Protein AF-A0A969ASQ4-F1 (afdb_monomer_lite)

pLDDT: mean 87.98, std 12.78, range [46.84, 96.62]

Radius of gyration: 21.81 Å; chains: 1; bounding box: 42×52×67 Å

Foldseek 3Di:
DDDDQLFFFAFALAPTHDPVCHPVDDDDDDDPDRDTDDDDLVVPDPPVVVVVDAPVRSRVSSGVSSRCVSSVHDDDPDDDDDDDCPRVVVVVVVVVVVVVVVVCVVVVVVVVVVPDD

Sequence (117 aa):
MRIFINATSAISPQLSYDSQSYLSELKSYDGLCMNCIEPEYRAVIDPKLLRRMSRIIRMGVATAMKSLDEAGIDKPGALTIGTGLGCLADTENFCRRWSARIRCYPQRHLSNLRTTP

Structure (mmCIF, N/CA/C/O backbone):
data_AF-A0A969ASQ4-F1
#
_entry.id   AF-A0A969ASQ4-F1
#
loop_
_atom_site.group_PDB
_atom_site.id
_atom_site.type_symbol
_atom_site.label_atom_id
_atom_site.label_alt_id
_atom_site.label_comp_id
_atom_site.label_asym_id
_atom_site.label_entity_id
_atom_site.label_seq_id
_atom_site.pdbx_PDB_ins_code
_atom_site.Cartn_x
_atom_site.Cartn_y
_atom_site.Cartn_z
_atom_site.occupancy
_atom_site.B_iso_or_equiv
_atom_site.auth_seq_id
_atom_site.auth_comp_id
_atom_site.auth_asym_id
_atom_site.auth_atom_id
_atom_site.pdbx_PDB_model_num
ATOM 1 N N . MET A 1 1 ? -15.817 23.102 10.752 1.00 82.25 1 MET A N 1
ATOM 2 C CA . MET A 1 1 ? -15.798 21.621 10.798 1.00 82.25 1 MET A CA 1
ATOM 3 C C . MET A 1 1 ? -14.417 21.179 11.264 1.00 82.25 1 MET A C 1
ATOM 5 O O . MET A 1 1 ? -13.453 21.793 10.827 1.00 82.25 1 MET A 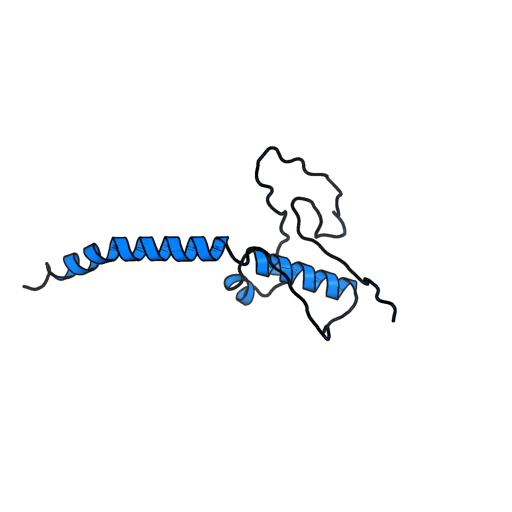O 1
ATOM 9 N N . ARG A 1 2 ? -14.308 20.201 12.174 1.00 94.19 2 ARG A N 1
ATOM 10 C CA . ARG A 1 2 ? -13.015 19.666 12.648 1.00 94.19 2 ARG A CA 1
ATOM 11 C C . ARG A 1 2 ? -12.771 18.301 12.010 1.00 94.19 2 ARG A C 1
ATOM 13 O O . ARG A 1 2 ? -13.721 17.538 11.870 1.00 94.19 2 ARG A O 1
ATOM 20 N N . ILE A 1 3 ? -11.531 18.030 11.621 1.00 94.81 3 ILE A N 1
ATOM 21 C CA . ILE A 1 3 ? -11.105 16.783 10.977 1.00 94.81 3 ILE A CA 1
ATOM 22 C C . ILE A 1 3 ? -10.007 16.178 11.847 1.00 94.81 3 ILE A C 1
ATOM 24 O O . ILE A 1 3 ? -9.134 16.904 12.321 1.00 94.81 3 ILE A O 1
ATOM 28 N N . PHE A 1 4 ? -10.072 14.866 12.062 1.00 96.31 4 PHE A N 1
ATOM 29 C CA . PHE A 1 4 ? -9.144 14.118 12.905 1.00 96.31 4 PHE A CA 1
ATOM 30 C C . PHE A 1 4 ? -8.613 12.899 12.151 1.00 96.31 4 PHE A C 1
ATOM 32 O O . PHE A 1 4 ? -9.254 12.409 11.221 1.00 96.31 4 PHE A O 1
ATOM 39 N N . ILE A 1 5 ? -7.443 12.420 12.568 1.00 96.12 5 ILE A N 1
ATOM 40 C CA . ILE A 1 5 ? -6.850 11.173 12.087 1.00 96.12 5 ILE A CA 1
ATOM 41 C C . ILE A 1 5 ? -7.114 10.115 13.157 1.00 96.12 5 ILE A C 1
ATOM 43 O O . ILE A 1 5 ? -6.637 10.259 14.279 1.00 96.12 5 ILE A O 1
ATOM 47 N N . ASN A 1 6 ? -7.878 9.078 12.813 1.00 95.50 6 ASN A N 1
ATOM 48 C CA . ASN A 1 6 ? -8.246 8.022 13.764 1.00 95.50 6 ASN A CA 1
ATOM 49 C C . ASN A 1 6 ? -7.234 6.870 13.790 1.00 95.50 6 ASN A C 1
ATOM 51 O O . ASN A 1 6 ? -7.065 6.240 14.825 1.00 95.50 6 ASN A O 1
ATOM 55 N N . ALA A 1 7 ? -6.567 6.604 12.665 1.00 96.25 7 ALA A N 1
ATOM 56 C CA . ALA A 1 7 ? -5.544 5.573 12.541 1.00 96.25 7 ALA A CA 1
ATOM 57 C C . ALA A 1 7 ? -4.598 5.890 11.378 1.00 96.25 7 ALA A C 1
ATOM 59 O O . ALA A 1 7 ? -4.972 6.595 10.433 1.00 96.25 7 ALA A O 1
ATOM 60 N N . THR A 1 8 ? -3.382 5.353 11.438 1.00 95.25 8 THR A N 1
ATOM 61 C CA . THR A 1 8 ? -2.360 5.489 10.397 1.00 95.25 8 THR A CA 1
ATOM 62 C C . THR A 1 8 ? -1.543 4.213 10.304 1.00 95.25 8 THR A C 1
ATOM 64 O O . THR A 1 8 ? -1.283 3.541 11.291 1.00 95.25 8 THR A O 1
ATOM 67 N N . SER A 1 9 ? -1.101 3.873 9.100 1.00 95.88 9 SER A N 1
ATOM 68 C CA . SER A 1 9 ? -0.166 2.774 8.895 1.00 95.88 9 SER A CA 1
ATOM 69 C C . SER A 1 9 ? 0.748 3.092 7.723 1.00 95.88 9 SER A C 1
ATOM 71 O O . SER A 1 9 ? 0.413 3.900 6.850 1.00 95.88 9 SER A O 1
ATOM 73 N N . ALA A 1 10 ? 1.926 2.477 7.713 1.00 96.12 10 ALA A N 1
ATOM 74 C CA . ALA A 1 10 ? 2.921 2.719 6.685 1.00 96.12 10 ALA A CA 1
ATOM 75 C C . ALA A 1 10 ? 3.704 1.447 6.368 1.00 96.12 10 ALA A C 1
ATOM 77 O O . ALA A 1 10 ? 4.012 0.645 7.244 1.00 96.12 10 ALA A O 1
ATOM 78 N N . ILE A 1 11 ? 4.085 1.305 5.102 1.00 96.62 11 ILE A N 1
ATOM 79 C CA . ILE A 1 11 ? 5.135 0.385 4.671 1.00 96.62 11 ILE A CA 1
ATOM 80 C C . ILE A 1 11 ? 6.270 1.265 4.164 1.00 96.62 11 ILE A C 1
ATOM 82 O O . ILE A 1 11 ? 6.076 2.067 3.251 1.00 96.62 11 ILE A O 1
ATOM 86 N N . SER A 1 12 ? 7.440 1.141 4.779 1.00 95.50 12 SER A N 1
ATOM 87 C CA . SER A 1 12 ? 8.597 1.986 4.498 1.00 95.50 12 SER A CA 1
ATOM 88 C C . SER A 1 12 ? 9.883 1.150 4.536 1.00 95.50 12 SER A C 1
ATOM 90 O O . SER A 1 12 ? 9.824 -0.045 4.827 1.00 95.50 12 SER A O 1
ATOM 92 N N . PRO A 1 13 ? 11.062 1.727 4.246 1.00 95.38 13 PRO A N 1
ATOM 93 C CA . PRO A 1 13 ? 12.353 1.084 4.511 1.00 95.38 13 PRO A CA 1
ATOM 94 C C . PRO A 1 13 ? 12.668 0.862 5.999 1.00 95.38 13 PRO A C 1
ATOM 96 O O . PRO A 1 13 ? 13.762 0.451 6.340 1.00 95.38 13 PRO A O 1
ATOM 99 N N . GLN A 1 14 ? 11.746 1.159 6.906 1.00 95.25 14 GLN A N 1
ATOM 100 C CA . GLN A 1 14 ? 11.862 0.859 8.327 1.00 95.25 14 GLN A CA 1
ATOM 101 C C . GLN A 1 14 ? 10.760 -0.119 8.737 1.00 95.25 14 GLN A C 1
ATOM 103 O O . GLN A 1 14 ? 9.781 -0.320 8.012 1.00 95.25 14 GLN A O 1
ATOM 108 N N . LEU A 1 15 ? 10.899 -0.719 9.920 1.00 93.69 15 LEU A N 1
ATOM 109 C CA . LEU A 1 15 ? 9.850 -1.542 10.523 1.00 93.69 15 LEU A CA 1
ATOM 110 C C . LEU A 1 15 ? 8.673 -0.643 10.929 1.00 93.69 15 LEU A C 1
ATOM 112 O O . LEU A 1 15 ? 8.603 -0.162 12.050 1.00 93.69 15 LEU A O 1
ATOM 116 N N . SER A 1 16 ? 7.789 -0.330 9.982 1.00 95.06 16 SER A N 1
ATOM 117 C CA . SER A 1 16 ? 6.688 0.632 10.178 1.00 95.06 16 SER A CA 1
ATOM 118 C C . SER A 1 16 ? 5.300 0.004 10.101 1.00 95.06 16 SER A C 1
ATOM 120 O O . SER A 1 16 ? 4.319 0.652 10.458 1.00 95.06 16 SER A O 1
ATOM 122 N N . TYR A 1 17 ? 5.205 -1.224 9.588 1.00 94.06 17 TYR A N 1
ATOM 123 C CA . TYR A 1 17 ? 3.916 -1.843 9.307 1.00 94.06 17 TYR A CA 1
ATOM 124 C C . TYR A 1 17 ? 3.335 -2.538 10.525 1.00 94.06 17 TYR A C 1
ATOM 126 O O . TYR A 1 17 ? 2.176 -2.312 10.835 1.00 94.06 17 TYR A O 1
ATOM 134 N N . ASP A 1 18 ? 4.103 -3.384 11.204 1.00 90.00 18 ASP A N 1
ATOM 135 C CA . ASP A 1 18 ? 3.630 -4.101 12.383 1.00 90.00 18 ASP A CA 1
ATOM 136 C C . ASP A 1 18 ? 3.739 -3.217 13.632 1.00 90.00 18 ASP A C 1
ATOM 138 O O . ASP A 1 18 ? 4.766 -2.587 13.879 1.00 90.00 18 ASP A O 1
ATOM 142 N N . SER A 1 19 ? 2.658 -3.162 14.408 1.00 86.38 19 SER A N 1
ATOM 143 C CA . SER A 1 19 ? 2.559 -2.310 15.593 1.00 86.38 19 SER A CA 1
ATOM 144 C C . SER A 1 19 ? 3.448 -2.811 16.734 1.00 86.38 19 SER A C 1
ATOM 146 O O . SER A 1 19 ? 3.915 -2.001 17.528 1.00 86.38 19 SER A O 1
ATOM 148 N N . GLN A 1 20 ? 3.714 -4.122 16.820 1.00 87.38 20 GLN A N 1
ATOM 149 C CA . GLN A 1 20 ? 4.555 -4.687 17.887 1.00 87.38 20 GLN A CA 1
ATOM 150 C C . GLN A 1 20 ? 6.045 -4.416 17.671 1.00 87.38 20 GLN A C 1
ATOM 152 O O . GLN A 1 20 ? 6.795 -4.246 18.629 1.00 87.38 20 GLN A O 1
ATOM 157 N N . SER A 1 21 ? 6.468 -4.362 16.410 1.00 87.19 21 SER A N 1
ATOM 158 C CA . SER A 1 21 ? 7.854 -4.119 16.000 1.00 87.19 21 SER A CA 1
ATOM 159 C C . SER A 1 21 ? 8.076 -2.703 15.451 1.00 87.19 21 SER A C 1
ATOM 161 O O . SER A 1 21 ? 9.090 -2.430 14.807 1.00 87.19 21 SER A O 1
ATOM 163 N N . TYR A 1 22 ? 7.143 -1.780 15.711 1.00 91.69 22 TYR A N 1
ATOM 164 C CA . TYR A 1 22 ? 7.179 -0.433 15.150 1.00 91.69 22 TYR A CA 1
ATOM 165 C C . TYR A 1 22 ? 8.435 0.330 15.586 1.00 91.69 22 TYR A C 1
ATOM 167 O O . TYR A 1 22 ? 8.595 0.683 16.753 1.00 91.69 22 TYR A O 1
ATOM 175 N N . LEU A 1 23 ? 9.322 0.589 14.623 1.00 90.94 23 LEU A N 1
ATOM 176 C CA . LEU A 1 23 ? 10.620 1.244 14.795 1.00 90.94 23 LEU A CA 1
ATOM 177 C C . LEU A 1 23 ? 11.459 0.646 15.935 1.00 90.94 23 LEU A C 1
ATOM 179 O O . LEU A 1 23 ? 12.277 1.343 16.533 1.00 90.94 23 LEU A O 1
ATOM 183 N N . SER A 1 24 ? 11.283 -0.649 16.219 1.00 90.81 24 SER A N 1
ATOM 184 C CA . SER A 1 24 ? 12.024 -1.338 17.279 1.00 90.81 24 SER A CA 1
ATOM 185 C C . SER A 1 24 ? 13.524 -1.406 16.985 1.00 90.81 24 SER A C 1
ATOM 187 O O . SER A 1 24 ? 14.343 -1.401 17.898 1.00 90.81 24 SER A O 1
ATOM 189 N N . GLU A 1 25 ? 13.883 -1.460 15.701 1.00 90.00 25 GLU A N 1
ATOM 190 C CA . GLU A 1 25 ? 15.256 -1.411 15.210 1.00 90.00 25 GLU A CA 1
ATOM 191 C C . GLU A 1 25 ? 15.327 -0.445 14.023 1.00 90.00 25 GLU A C 1
ATOM 193 O O . GLU A 1 25 ? 14.624 -0.621 13.024 1.00 90.00 25 GLU A O 1
ATOM 198 N N . LEU A 1 26 ? 16.185 0.571 14.123 1.00 91.31 26 LEU A N 1
ATOM 199 C CA . LEU A 1 26 ? 16.446 1.492 13.021 1.00 91.31 26 LEU A 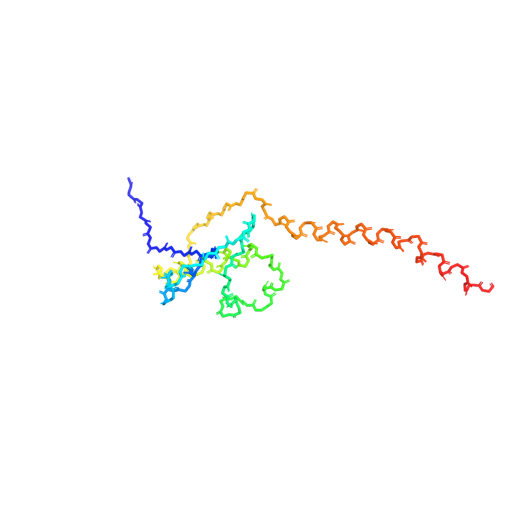CA 1
ATOM 200 C C . LEU A 1 26 ? 17.419 0.849 12.032 1.00 91.31 26 LEU A C 1
ATOM 202 O O . LEU A 1 26 ? 18.548 0.512 12.382 1.00 91.31 26 LEU A O 1
ATOM 206 N N . LYS A 1 27 ? 16.988 0.706 10.779 1.0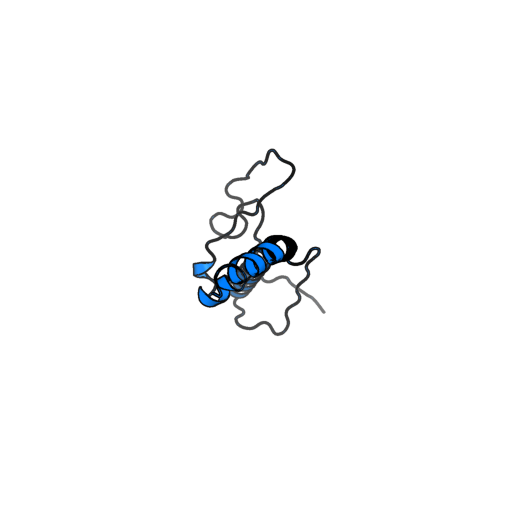0 90.81 27 LYS A N 1
ATOM 207 C CA . LYS A 1 27 ? 17.810 0.169 9.693 1.00 90.81 27 LYS A CA 1
ATOM 208 C C . LYS A 1 27 ? 18.605 1.286 9.023 1.00 90.81 27 LYS A C 1
ATOM 210 O O . LYS A 1 27 ? 18.028 2.257 8.531 1.00 90.81 27 LYS A O 1
ATOM 215 N N . SER A 1 28 ? 19.925 1.133 8.980 1.00 90.94 28 SER A N 1
ATOM 216 C CA . SER A 1 28 ? 20.823 1.962 8.173 1.00 90.94 28 SER A CA 1
ATOM 217 C C . SER A 1 28 ? 20.992 1.359 6.778 1.00 90.94 28 SER A C 1
ATOM 219 O O . SER A 1 28 ? 21.057 0.139 6.627 1.00 90.94 28 SER A O 1
ATOM 221 N N . TYR A 1 29 ? 21.079 2.213 5.760 1.00 90.69 29 TYR A N 1
ATOM 222 C CA . TYR A 1 29 ? 21.236 1.801 4.368 1.00 90.69 29 TYR A CA 1
ATOM 223 C C . TYR A 1 29 ? 22.410 2.540 3.734 1.00 90.69 29 TYR A C 1
ATOM 225 O O . TYR A 1 29 ? 22.403 3.767 3.676 1.00 90.69 29 TYR A O 1
ATOM 233 N N . ASP A 1 30 ? 23.361 1.785 3.191 1.00 87.31 30 ASP A N 1
ATOM 234 C CA . ASP A 1 30 ? 24.479 2.320 2.419 1.00 87.31 30 ASP A CA 1
ATOM 235 C C . ASP A 1 30 ? 24.160 2.153 0.925 1.00 87.31 30 ASP A C 1
ATOM 237 O O . ASP A 1 30 ? 24.386 1.100 0.328 1.00 87.31 30 ASP A O 1
ATOM 241 N N . GLY A 1 31 ? 23.535 3.162 0.310 1.00 89.50 31 GLY A N 1
ATOM 242 C CA . GLY A 1 31 ? 23.186 3.112 -1.112 1.00 89.50 31 GLY A CA 1
ATOM 243 C C . GLY A 1 31 ? 22.265 4.233 -1.590 1.00 89.50 31 GLY A C 1
ATOM 244 O O . GLY A 1 31 ? 21.716 4.997 -0.805 1.00 89.50 31 GLY A O 1
ATOM 245 N N . LEU A 1 32 ? 22.078 4.310 -2.913 1.00 91.81 32 LEU A N 1
ATOM 246 C CA . LEU A 1 32 ? 21.212 5.309 -3.562 1.00 91.81 32 LEU A CA 1
ATOM 247 C C . LEU A 1 32 ? 19.719 4.949 -3.516 1.00 91.81 32 LEU A C 1
ATOM 249 O O . LEU A 1 32 ? 18.871 5.797 -3.788 1.00 91.81 32 LEU A O 1
ATOM 253 N N . CYS A 1 33 ? 19.394 3.695 -3.198 1.00 88.81 33 CYS A N 1
ATOM 254 C CA . CYS A 1 33 ? 18.031 3.179 -3.193 1.00 88.81 33 CYS A CA 1
ATOM 255 C C . CYS A 1 33 ? 17.736 2.473 -1.872 1.00 88.81 33 CYS A C 1
ATOM 257 O O . CYS A 1 33 ? 18.510 1.627 -1.427 1.00 88.81 33 CYS A O 1
ATOM 259 N N . MET A 1 34 ? 16.570 2.764 -1.298 1.00 92.69 34 MET A N 1
ATOM 260 C CA . MET A 1 34 ? 16.059 2.089 -0.110 1.00 92.69 34 MET A CA 1
ATOM 261 C C . MET A 1 34 ? 14.867 1.213 -0.485 1.00 92.69 34 MET A C 1
ATOM 263 O O . MET A 1 34 ? 13.894 1.683 -1.080 1.00 92.69 34 MET A O 1
ATOM 267 N N . ASN A 1 35 ? 14.929 -0.065 -0.120 1.00 91.12 35 ASN A N 1
ATOM 268 C CA . ASN A 1 35 ? 13.819 -0.987 -0.319 1.00 91.12 35 ASN A CA 1
ATOM 269 C C . ASN A 1 35 ? 12.917 -0.993 0.910 1.00 91.12 35 ASN A C 1
ATOM 271 O O . ASN A 1 35 ? 13.395 -1.056 2.038 1.00 91.12 35 ASN A O 1
ATOM 275 N N . CYS A 1 36 ? 11.608 -0.949 0.677 1.00 94.12 36 CYS A N 1
ATOM 276 C CA . CYS A 1 36 ? 10.629 -1.101 1.741 1.00 94.12 36 CYS A CA 1
ATOM 277 C C . CYS A 1 36 ? 10.696 -2.497 2.373 1.00 94.12 36 CYS A C 1
ATOM 279 O O . CYS A 1 36 ? 10.879 -3.489 1.665 1.00 94.12 36 CYS A O 1
ATOM 281 N N . ILE A 1 37 ? 10.497 -2.553 3.687 1.00 94.00 37 ILE A N 1
ATOM 282 C CA . ILE A 1 37 ? 10.321 -3.786 4.447 1.00 94.00 37 ILE A CA 1
ATOM 283 C C . ILE A 1 37 ? 8.836 -4.144 4.378 1.00 94.00 37 ILE A C 1
ATOM 285 O O . ILE A 1 37 ? 7.992 -3.491 4.990 1.00 94.00 37 ILE A O 1
ATOM 289 N N . GLU A 1 38 ? 8.510 -5.136 3.554 1.00 93.56 38 GLU A N 1
ATOM 290 C CA . GLU A 1 38 ? 7.129 -5.510 3.244 1.00 93.56 38 GLU A CA 1
ATOM 291 C C . GLU A 1 38 ? 6.619 -6.620 4.179 1.00 93.56 38 GLU A C 1
ATOM 293 O O . GLU A 1 38 ? 7.368 -7.550 4.485 1.00 93.56 38 GLU A O 1
ATOM 298 N N . PRO A 1 39 ? 5.350 -6.558 4.619 1.00 92.44 39 PRO A N 1
ATOM 299 C CA . PRO A 1 39 ? 4.736 -7.622 5.404 1.00 92.44 39 PRO A CA 1
ATOM 300 C C . PRO A 1 39 ? 4.334 -8.825 4.540 1.00 92.44 39 PRO A C 1
ATOM 302 O O . PRO A 1 39 ? 4.226 -8.743 3.313 1.00 92.44 39 PRO A O 1
ATOM 305 N N . GLU A 1 40 ? 4.008 -9.944 5.190 1.00 92.19 40 GLU A N 1
ATOM 306 C CA . GLU A 1 40 ? 3.394 -11.095 4.523 1.00 92.19 40 GLU A CA 1
ATOM 307 C C . GLU A 1 40 ? 1.956 -10.779 4.085 1.00 92.19 40 GLU A C 1
ATOM 309 O O . GLU A 1 40 ? 0.986 -10.935 4.827 1.00 92.19 40 GLU A O 1
ATOM 314 N N . TYR A 1 41 ? 1.800 -10.367 2.826 1.00 94.25 41 TYR A N 1
ATOM 315 C CA . TYR A 1 41 ? 0.507 -9.950 2.277 1.00 94.25 41 TYR A CA 1
ATOM 316 C C . TYR A 1 41 ? -0.580 -11.030 2.282 1.00 94.25 41 TYR A C 1
ATOM 318 O O . TYR A 1 41 ? -1.761 -10.697 2.231 1.00 94.25 41 TYR A O 1
ATOM 326 N N . ARG A 1 42 ? -0.212 -12.316 2.325 1.00 90.94 42 ARG A N 1
ATOM 327 C CA . ARG A 1 42 ? -1.176 -13.432 2.307 1.00 90.94 42 ARG A CA 1
ATOM 328 C C . ARG A 1 42 ? -2.076 -13.464 3.540 1.00 90.94 42 ARG A C 1
ATOM 330 O O . ARG A 1 42 ? -3.154 -14.038 3.466 1.00 90.94 42 ARG A O 1
ATOM 337 N N . ALA A 1 43 ? -1.632 -12.864 4.646 1.00 87.38 43 ALA A N 1
ATOM 338 C CA . ALA A 1 43 ? -2.428 -12.752 5.863 1.00 87.38 43 ALA A CA 1
ATOM 339 C C . ALA A 1 43 ? -3.574 -11.733 5.728 1.00 87.38 43 ALA A C 1
ATOM 341 O O . ALA A 1 43 ? -4.523 -11.783 6.500 1.00 87.38 43 ALA A O 1
ATOM 342 N N . VAL A 1 44 ? -3.484 -10.817 4.756 1.00 86.81 44 VAL A N 1
ATOM 343 C CA . VAL A 1 44 ? -4.379 -9.654 4.643 1.00 86.81 44 VAL A CA 1
ATOM 344 C C . VAL A 1 44 ? -5.160 -9.661 3.326 1.00 86.81 44 VAL A C 1
ATOM 346 O O . VAL A 1 44 ? -6.298 -9.209 3.272 1.00 86.81 44 VAL A O 1
ATOM 349 N N . ILE A 1 45 ? -4.570 -10.181 2.247 1.00 92.62 45 ILE A N 1
ATOM 350 C CA . ILE A 1 45 ? -5.124 -10.121 0.891 1.00 92.62 45 ILE A CA 1
ATOM 351 C C . ILE A 1 45 ? -5.266 -11.537 0.327 1.00 92.62 45 ILE A C 1
ATOM 353 O O . ILE A 1 45 ? -4.327 -12.335 0.372 1.00 92.62 45 ILE A O 1
ATOM 357 N N . ASP A 1 46 ? -6.419 -11.818 -0.288 1.00 93.56 46 ASP A N 1
ATOM 358 C CA . ASP A 1 46 ? -6.687 -13.087 -0.970 1.00 93.56 46 ASP A CA 1
ATOM 359 C C . ASP A 1 46 ? -5.570 -13.422 -1.995 1.00 93.56 46 ASP A C 1
ATOM 361 O O . ASP A 1 46 ? -5.255 -12.599 -2.872 1.00 93.56 46 ASP A O 1
ATOM 365 N N . PRO A 1 47 ? -4.989 -14.640 -1.957 1.00 91.75 47 PRO A N 1
ATOM 366 C CA . PRO A 1 47 ? -3.957 -15.083 -2.898 1.00 91.75 47 PRO A CA 1
ATOM 367 C C . PRO A 1 47 ? -4.307 -14.910 -4.384 1.00 91.75 47 PRO A C 1
ATOM 369 O O . PRO A 1 47 ? -3.420 -14.689 -5.214 1.00 91.75 47 PRO A O 1
ATOM 372 N N . LYS A 1 48 ? -5.587 -15.004 -4.753 1.00 93.56 48 LYS A N 1
ATOM 373 C CA . LYS A 1 48 ? -6.088 -14.794 -6.117 1.00 93.56 48 LYS A CA 1
ATOM 374 C C . LYS A 1 48 ? -5.958 -13.334 -6.546 1.00 93.56 48 LYS A C 1
ATOM 376 O O . LYS A 1 48 ? -5.600 -13.078 -7.697 1.00 93.56 48 LYS A O 1
ATOM 381 N N . LEU A 1 49 ? -6.219 -12.392 -5.638 1.00 93.31 49 LEU A N 1
ATOM 382 C CA . LEU A 1 49 ? -6.058 -10.958 -5.889 1.00 93.31 49 LEU A CA 1
ATOM 383 C C . LEU A 1 49 ? -4.578 -10.577 -5.955 1.00 93.31 49 LEU A C 1
ATOM 385 O O . LEU A 1 49 ? -4.178 -9.860 -6.873 1.00 93.31 49 LEU A O 1
ATOM 389 N N . LEU A 1 50 ? -3.751 -11.143 -5.069 1.00 92.88 50 LEU A N 1
ATOM 390 C CA . LEU A 1 50 ? -2.311 -10.872 -5.025 1.00 92.88 50 LEU A CA 1
ATOM 391 C C . LEU A 1 50 ? -1.604 -11.106 -6.364 1.00 92.88 50 LEU A C 1
ATOM 393 O O . LEU A 1 50 ? -0.737 -10.323 -6.743 1.00 92.88 50 LEU A O 1
ATOM 397 N N . ARG A 1 51 ? -2.006 -12.132 -7.124 1.00 91.06 51 ARG A N 1
ATOM 398 C CA . ARG A 1 51 ? -1.428 -12.448 -8.447 1.00 91.06 51 ARG A CA 1
ATOM 399 C C . ARG A 1 51 ? -1.656 -11.364 -9.504 1.00 91.06 51 ARG A C 1
ATOM 401 O O . ARG A 1 51 ? -0.967 -11.363 -10.520 1.00 91.06 51 ARG A O 1
ATOM 408 N N . ARG A 1 52 ? -2.641 -10.486 -9.304 1.00 89.94 52 ARG A N 1
ATOM 409 C CA . ARG A 1 52 ? -3.021 -9.425 -10.252 1.00 89.94 52 ARG A CA 1
ATOM 410 C C . ARG A 1 52 ? -2.567 -8.038 -9.797 1.00 89.94 52 ARG A C 1
ATOM 412 O O . ARG A 1 52 ? -2.715 -7.088 -10.558 1.00 89.94 52 ARG A O 1
ATOM 419 N N . MET A 1 53 ? -2.045 -7.914 -8.578 1.00 92.38 53 MET A N 1
ATOM 420 C CA . MET A 1 53 ? -1.660 -6.637 -7.988 1.00 92.38 53 MET A CA 1
ATOM 421 C C . MET A 1 53 ? -0.167 -6.365 -8.170 1.00 92.38 53 MET A C 1
ATOM 423 O O . MET A 1 53 ? 0.694 -7.164 -7.786 1.00 92.38 53 MET A O 1
ATOM 427 N N . SER A 1 54 ? 0.135 -5.176 -8.689 1.00 92.88 54 SER A N 1
ATOM 428 C CA . SER A 1 54 ? 1.487 -4.627 -8.670 1.00 92.88 54 SER A CA 1
ATOM 429 C C . SER A 1 54 ? 1.996 -4.486 -7.237 1.00 92.88 54 SER A C 1
ATOM 431 O O . SER A 1 54 ? 1.222 -4.460 -6.276 1.00 92.88 54 SER A O 1
ATOM 433 N N . ARG A 1 55 ? 3.316 -4.379 -7.074 1.00 92.44 55 ARG A N 1
ATOM 434 C CA . ARG A 1 55 ? 3.942 -4.184 -5.757 1.00 92.44 55 ARG A CA 1
ATOM 435 C C . ARG A 1 55 ? 3.342 -2.987 -5.002 1.00 92.44 55 ARG A C 1
ATOM 437 O O . ARG A 1 55 ? 2.941 -3.133 -3.854 1.00 92.44 55 ARG A O 1
ATOM 444 N N . ILE A 1 56 ? 3.200 -1.838 -5.668 1.00 93.25 56 ILE A N 1
ATOM 445 C CA . ILE A 1 56 ? 2.674 -0.614 -5.042 1.00 93.25 56 ILE A CA 1
ATOM 446 C C . ILE A 1 56 ? 1.205 -0.753 -4.620 1.00 93.25 56 ILE A C 1
ATOM 448 O O . ILE A 1 56 ? 0.812 -0.242 -3.575 1.00 93.25 56 ILE A O 1
ATOM 452 N N . ILE A 1 57 ? 0.401 -1.496 -5.388 1.00 94.12 57 ILE A N 1
ATOM 453 C CA . ILE A 1 57 ? -1.002 -1.747 -5.043 1.00 94.12 57 ILE A CA 1
ATOM 454 C C . ILE A 1 57 ? -1.100 -2.688 -3.841 1.00 94.12 57 ILE A C 1
ATOM 456 O O . ILE A 1 57 ? -1.901 -2.433 -2.948 1.00 94.12 57 ILE A O 1
ATOM 460 N N . ARG A 1 58 ? -0.251 -3.722 -3.766 1.00 95.06 58 ARG A N 1
ATOM 461 C CA . ARG A 1 58 ? -0.181 -4.601 -2.585 1.00 95.06 58 ARG A CA 1
ATOM 462 C C . ARG A 1 58 ? 0.151 -3.813 -1.323 1.00 95.06 58 ARG A C 1
ATOM 464 O O . ARG A 1 58 ? -0.524 -3.983 -0.313 1.00 95.06 58 ARG A O 1
ATOM 471 N N . MET A 1 59 ? 1.132 -2.915 -1.407 1.00 95.31 59 MET A N 1
ATOM 472 C CA . MET A 1 59 ? 1.496 -2.037 -0.297 1.00 95.31 59 MET A CA 1
ATOM 473 C C . MET A 1 59 ? 0.325 -1.143 0.128 1.00 95.31 59 MET A C 1
ATOM 475 O O . MET A 1 59 ? -0.055 -1.166 1.293 1.00 95.31 59 MET A O 1
ATOM 479 N N . GLY A 1 60 ? -0.277 -0.407 -0.813 1.00 94.75 60 GLY A N 1
ATOM 480 C CA . GLY A 1 60 ? -1.351 0.541 -0.507 1.00 94.75 60 GLY A CA 1
ATOM 481 C C . GLY A 1 60 ? -2.611 -0.119 0.057 1.00 94.75 60 GLY A C 1
ATOM 482 O O . GLY A 1 60 ? -3.212 0.404 0.993 1.00 94.75 60 GLY A O 1
ATOM 483 N N . VAL A 1 61 ? -2.994 -1.286 -0.471 1.00 94.75 61 VAL A N 1
ATOM 484 C CA . VAL A 1 61 ? -4.143 -2.049 0.040 1.00 94.75 61 VAL A CA 1
ATOM 485 C C . VAL A 1 61 ? -3.863 -2.571 1.447 1.00 94.75 61 VAL A C 1
ATOM 487 O O . VAL A 1 61 ? -4.709 -2.405 2.319 1.00 94.75 61 VAL A O 1
ATOM 490 N N . ALA A 1 62 ? -2.680 -3.140 1.696 1.00 95.62 62 ALA A N 1
ATOM 491 C CA . ALA A 1 62 ? -2.329 -3.651 3.020 1.00 95.62 62 ALA A CA 1
ATOM 492 C C . ALA A 1 62 ? -2.354 -2.548 4.090 1.00 95.62 62 ALA A C 1
ATOM 494 O O . ALA A 1 62 ? -2.950 -2.734 5.147 1.00 95.62 62 ALA A O 1
ATOM 495 N N . THR A 1 63 ? -1.777 -1.375 3.802 1.00 95.81 63 THR A N 1
ATOM 496 C CA . THR A 1 63 ? -1.825 -0.229 4.725 1.00 95.81 63 THR A CA 1
ATOM 497 C C . THR A 1 63 ? -3.246 0.295 4.915 1.00 95.81 63 THR A C 1
ATOM 499 O O . THR A 1 63 ? -3.673 0.550 6.037 1.00 95.81 63 THR A O 1
ATOM 502 N N . ALA A 1 64 ? -4.029 0.412 3.840 1.00 95.19 64 ALA A N 1
ATOM 503 C CA . ALA A 1 64 ? -5.409 0.876 3.953 1.00 95.19 64 ALA A CA 1
ATOM 504 C C . ALA A 1 64 ? -6.245 -0.065 4.833 1.00 95.19 64 ALA A C 1
ATOM 506 O O . ALA A 1 64 ? -6.939 0.402 5.730 1.00 95.19 64 ALA A O 1
ATOM 507 N N . MET A 1 65 ? -6.128 -1.380 4.624 1.00 94.38 65 MET A N 1
ATOM 508 C CA . MET A 1 65 ? -6.821 -2.382 5.435 1.00 94.38 65 MET A CA 1
ATOM 509 C C . MET A 1 65 ? -6.388 -2.325 6.900 1.00 94.38 65 MET A C 1
ATOM 511 O O . MET A 1 65 ? -7.248 -2.326 7.773 1.00 94.38 65 MET A O 1
ATOM 515 N N . LYS A 1 66 ? -5.084 -2.196 7.176 1.00 94.62 66 LYS A N 1
ATOM 516 C CA . LYS A 1 66 ? -4.582 -2.073 8.550 1.00 94.62 66 LYS A CA 1
ATOM 517 C C . LYS A 1 66 ? -5.118 -0.827 9.254 1.00 94.62 66 LYS A C 1
ATOM 519 O O . LYS A 1 66 ? -5.571 -0.912 10.385 1.00 94.62 66 LYS A O 1
ATOM 524 N N . SER A 1 67 ? -5.106 0.324 8.585 1.00 95.06 67 SER A N 1
ATOM 525 C CA . SER A 1 67 ? -5.623 1.567 9.172 1.00 95.06 67 SER A CA 1
ATOM 526 C C . SER A 1 67 ? -7.138 1.546 9.369 1.00 95.06 67 SER A C 1
ATOM 528 O O . SER A 1 67 ? -7.635 2.148 10.314 1.00 95.06 67 SER A O 1
ATOM 530 N N . LEU A 1 68 ? -7.880 0.869 8.493 1.00 95.31 68 LEU A N 1
ATOM 531 C CA . LEU A 1 68 ? -9.317 0.665 8.668 1.00 95.31 68 LEU A CA 1
ATOM 532 C C . LEU A 1 68 ? -9.615 -0.233 9.874 1.00 95.31 68 LEU A C 1
ATOM 534 O O . LEU A 1 68 ? -10.472 0.118 10.684 1.00 95.31 68 LEU A O 1
ATOM 538 N N . ASP A 1 69 ? -8.862 -1.323 10.026 1.00 94.31 69 ASP A N 1
ATOM 539 C CA . ASP A 1 69 ? -8.965 -2.244 11.162 1.00 94.31 69 ASP A CA 1
ATOM 540 C C . ASP A 1 69 ? -8.642 -1.543 12.494 1.00 94.31 69 ASP A C 1
ATOM 542 O O . ASP A 1 69 ? -9.451 -1.557 13.418 1.00 94.31 69 ASP A O 1
ATOM 546 N N . GLU A 1 70 ? -7.527 -0.806 12.560 1.00 94.81 70 GLU A N 1
ATOM 547 C CA . GLU A 1 70 ? -7.137 -0.014 13.738 1.00 94.81 70 GLU A CA 1
ATOM 548 C C . GLU A 1 70 ? -8.149 1.090 14.086 1.00 94.81 70 GLU A C 1
ATOM 550 O O . GLU A 1 70 ? -8.349 1.404 15.259 1.00 94.81 70 GLU A O 1
ATOM 555 N N . ALA A 1 71 ? -8.811 1.676 13.083 1.00 95.75 71 ALA A N 1
ATOM 556 C CA . ALA A 1 71 ? -9.873 2.658 13.292 1.00 95.75 71 ALA A CA 1
ATOM 557 C C . ALA A 1 71 ? -11.229 2.024 13.659 1.00 95.75 71 ALA A C 1
ATOM 559 O O . ALA A 1 71 ? -12.168 2.759 13.973 1.00 95.75 71 ALA A O 1
ATOM 560 N N . GLY A 1 72 ? -11.362 0.694 13.582 1.00 96.06 72 GLY A N 1
ATOM 561 C CA . GLY A 1 72 ? -12.627 -0.016 13.774 1.00 96.06 72 GLY A CA 1
ATOM 562 C C . GLY A 1 72 ? -13.669 0.280 12.688 1.00 96.06 72 GLY A C 1
ATOM 563 O O . GLY A 1 72 ? -14.867 0.299 12.972 1.00 96.06 72 GLY A O 1
ATOM 564 N N . ILE A 1 73 ? -13.234 0.562 11.454 1.00 95.50 73 ILE A N 1
ATOM 565 C CA . ILE A 1 73 ? -14.100 0.920 10.320 1.00 95.50 73 ILE A CA 1
ATOM 566 C C . ILE A 1 73 ? -14.027 -0.175 9.255 1.00 95.50 73 ILE A C 1
ATOM 568 O O . ILE A 1 73 ? -13.006 -0.334 8.603 1.00 95.50 73 ILE A O 1
ATOM 572 N N . ASP A 1 74 ? -15.138 -0.864 8.993 1.00 92.69 74 ASP A N 1
ATOM 573 C CA . ASP A 1 74 ? -15.193 -1.903 7.950 1.00 92.69 74 ASP A CA 1
ATOM 574 C C . ASP A 1 74 ? -15.313 -1.312 6.529 1.00 92.69 74 ASP A C 1
ATOM 576 O O . ASP A 1 74 ? -14.624 -1.716 5.593 1.00 92.69 74 ASP A O 1
ATOM 580 N N . LYS A 1 75 ? -16.181 -0.305 6.349 1.00 93.69 75 LYS A N 1
ATOM 581 C CA . LYS A 1 75 ? -16.481 0.281 5.030 1.00 93.69 75 LYS A CA 1
ATOM 582 C C . LYS A 1 75 ? -16.350 1.802 5.048 1.00 93.69 75 LYS A C 1
ATOM 584 O O . LYS A 1 75 ? -17.254 2.476 5.547 1.00 93.69 75 LYS A O 1
ATOM 589 N N . PRO A 1 76 ? -15.267 2.371 4.489 1.00 94.25 76 PRO A N 1
ATOM 590 C CA . PRO A 1 76 ? -15.143 3.816 4.372 1.00 94.25 76 PRO A CA 1
ATOM 591 C C . PRO A 1 76 ? -16.143 4.362 3.344 1.00 94.25 76 PRO A C 1
ATOM 593 O O . PRO A 1 76 ? -16.396 3.741 2.313 1.00 94.25 76 PRO A O 1
ATOM 596 N N . GLY A 1 77 ? -16.689 5.555 3.598 1.00 95.62 77 GLY A N 1
ATOM 597 C CA . GLY A 1 77 ? -17.602 6.222 2.658 1.00 95.62 77 GLY A CA 1
ATOM 598 C C . GLY A 1 77 ? -16.901 6.832 1.439 1.00 95.62 77 GLY A C 1
ATOM 599 O O . GLY A 1 77 ? -17.519 7.011 0.393 1.00 95.62 77 GLY A O 1
ATOM 600 N N . ALA A 1 78 ? -15.611 7.141 1.561 1.00 94.56 78 ALA A N 1
ATOM 601 C CA . ALA A 1 78 ? -14.789 7.663 0.479 1.00 94.56 78 ALA A CA 1
ATOM 602 C C . ALA A 1 78 ? -13.347 7.169 0.628 1.00 94.56 78 ALA A C 1
ATOM 604 O O . ALA A 1 78 ? -12.868 6.954 1.742 1.00 94.56 78 ALA A O 1
ATOM 605 N N . LEU A 1 79 ? -12.656 7.022 -0.502 1.00 93.06 79 LEU A N 1
ATOM 606 C CA . LEU A 1 79 ? -11.253 6.634 -0.561 1.00 93.06 79 LEU A CA 1
ATOM 607 C C . LEU A 1 79 ? -10.510 7.574 -1.507 1.00 93.06 79 LEU A C 1
ATOM 609 O O . LEU A 1 79 ? -10.889 7.720 -2.668 1.00 93.06 79 LEU A O 1
ATOM 613 N N . THR A 1 80 ? -9.425 8.162 -1.016 1.00 93.94 80 THR A N 1
ATOM 614 C CA . THR A 1 80 ? -8.541 9.020 -1.806 1.00 93.94 80 THR A CA 1
ATOM 615 C C . THR A 1 80 ? -7.168 8.372 -1.870 1.00 93.94 80 THR A C 1
ATOM 617 O O . THR A 1 80 ? -6.573 8.075 -0.838 1.00 93.94 80 THR A O 1
ATOM 620 N N . ILE A 1 81 ? -6.662 8.151 -3.083 1.00 93.62 81 ILE A N 1
ATOM 621 C CA . ILE A 1 81 ? -5.346 7.553 -3.330 1.00 93.62 81 ILE A CA 1
ATOM 622 C C . ILE A 1 81 ? -4.547 8.509 -4.213 1.00 93.62 81 ILE A C 1
ATOM 624 O O . ILE A 1 81 ? -5.075 9.041 -5.188 1.00 93.62 81 ILE A O 1
ATOM 628 N N . GLY A 1 82 ? -3.268 8.700 -3.892 1.00 93.44 82 GLY A N 1
ATOM 629 C CA . GLY A 1 82 ? -2.324 9.459 -4.709 1.00 93.44 82 GLY A CA 1
ATOM 630 C C . GLY A 1 82 ? -1.079 8.633 -5.018 1.00 93.44 82 GLY A C 1
ATOM 631 O O . GLY A 1 82 ? -0.566 7.929 -4.153 1.00 93.44 82 GLY A O 1
ATOM 632 N N . THR A 1 83 ? -0.582 8.713 -6.253 1.00 93.44 83 THR A N 1
ATOM 633 C CA . THR A 1 83 ? 0.681 8.079 -6.665 1.00 93.44 83 THR A CA 1
ATOM 634 C C . THR A 1 83 ? 1.452 9.049 -7.558 1.00 93.44 83 THR A C 1
ATOM 636 O O . THR A 1 83 ? 0.847 9.631 -8.456 1.00 93.44 83 THR A O 1
ATOM 639 N N . GLY A 1 84 ? 2.765 9.190 -7.357 1.00 93.50 84 GLY A N 1
ATOM 640 C CA . GLY A 1 84 ? 3.605 10.035 -8.218 1.00 93.50 84 GLY A CA 1
ATOM 641 C C . GLY A 1 84 ? 4.069 9.335 -9.500 1.00 93.50 84 GLY A C 1
ATOM 642 O O . GLY A 1 84 ? 3.983 9.899 -10.583 1.00 93.50 84 GLY A O 1
ATOM 643 N N . LEU A 1 85 ? 4.541 8.089 -9.384 1.00 92.00 85 LEU A N 1
ATOM 644 C CA . LEU A 1 85 ? 5.131 7.326 -10.497 1.00 92.00 85 LEU A CA 1
ATOM 645 C C . LEU A 1 85 ? 4.212 6.228 -11.053 1.00 92.00 85 LEU A C 1
ATOM 647 O O . LEU A 1 85 ? 4.558 5.565 -12.032 1.00 92.00 85 LEU A O 1
ATOM 651 N N . GLY A 1 86 ? 3.066 5.980 -10.418 1.00 91.38 86 GLY A N 1
ATOM 652 C CA . GLY A 1 86 ? 2.216 4.840 -10.747 1.00 91.38 86 GLY A CA 1
ATOM 653 C C . GLY A 1 86 ? 2.947 3.502 -10.607 1.00 91.38 86 GLY A C 1
ATOM 654 O O . GLY A 1 86 ? 3.784 3.302 -9.727 1.00 91.38 86 GLY A O 1
ATOM 655 N N . CYS A 1 87 ? 2.626 2.562 -11.496 1.00 91.75 87 CYS A N 1
ATOM 656 C CA . CYS A 1 87 ? 3.203 1.215 -11.512 1.00 91.75 87 CYS A CA 1
ATOM 657 C C . CYS A 1 87 ? 4.433 1.122 -12.434 1.00 91.75 87 CYS A C 1
ATOM 659 O O . CYS A 1 87 ? 4.495 0.247 -13.297 1.00 91.75 87 CYS A O 1
ATOM 661 N N . LEU A 1 88 ? 5.407 2.024 -12.264 1.00 93.00 88 LEU A N 1
ATOM 662 C CA . LEU A 1 88 ? 6.556 2.173 -13.169 1.00 93.00 88 LEU A CA 1
ATOM 663 C C . LEU A 1 88 ? 7.292 0.852 -13.455 1.00 93.00 88 LEU A C 1
ATOM 665 O O . LEU A 1 88 ? 7.516 0.517 -14.616 1.00 93.00 88 LEU A O 1
ATOM 669 N N . ALA A 1 89 ? 7.602 0.076 -12.414 1.00 90.19 89 ALA A N 1
ATOM 670 C CA . ALA A 1 89 ? 8.324 -1.191 -12.554 1.00 90.19 89 ALA A CA 1
ATOM 671 C C . ALA A 1 89 ? 7.558 -2.229 -13.399 1.00 90.19 89 ALA A C 1
ATOM 673 O O . ALA A 1 89 ? 8.154 -2.978 -14.174 1.00 90.19 89 ALA A O 1
ATOM 674 N N . ASP A 1 90 ? 6.229 -2.276 -13.290 1.00 91.56 90 ASP A N 1
ATOM 675 C CA . ASP A 1 90 ? 5.424 -3.212 -14.079 1.00 91.56 90 ASP A CA 1
ATOM 676 C C . ASP A 1 90 ? 5.317 -2.775 -15.537 1.00 91.56 90 ASP A C 1
ATOM 678 O O . ASP A 1 90 ? 5.388 -3.623 -16.432 1.00 91.56 90 ASP A O 1
ATOM 682 N N . THR A 1 91 ? 5.218 -1.465 -15.780 1.00 92.69 91 THR A N 1
ATOM 683 C CA . THR A 1 91 ? 5.269 -0.882 -17.126 1.00 92.69 91 THR A CA 1
ATOM 684 C C . THR A 1 91 ? 6.614 -1.160 -17.794 1.00 92.69 91 THR A C 1
ATOM 686 O O . THR A 1 91 ? 6.646 -1.618 -18.936 1.00 92.69 91 THR A O 1
ATOM 689 N N . GLU A 1 92 ? 7.729 -0.971 -17.084 1.00 94.69 92 GLU A N 1
ATOM 690 C CA . GLU A 1 92 ? 9.068 -1.297 -17.589 1.00 94.69 92 GLU A CA 1
ATOM 691 C C . GLU A 1 92 ? 9.164 -2.780 -17.978 1.00 94.69 92 GLU A C 1
ATOM 693 O O . GLU A 1 92 ? 9.542 -3.124 -19.104 1.00 94.69 92 GLU A O 1
ATOM 698 N N . ASN A 1 93 ? 8.738 -3.672 -17.080 1.00 92.25 93 ASN A N 1
ATOM 699 C CA . ASN A 1 93 ? 8.727 -5.112 -17.323 1.00 92.25 93 ASN A CA 1
ATOM 700 C C . ASN A 1 93 ? 7.825 -5.499 -18.502 1.00 92.25 93 ASN A C 1
ATOM 702 O O . ASN A 1 93 ? 8.151 -6.399 -19.282 1.00 92.25 93 ASN A O 1
ATOM 706 N N . PHE A 1 94 ? 6.670 -4.848 -18.643 1.00 91.56 94 PHE A N 1
ATOM 707 C CA . PHE A 1 94 ? 5.774 -5.034 -19.778 1.00 91.56 94 PHE A CA 1
ATOM 708 C C . PHE A 1 94 ? 6.459 -4.656 -21.099 1.00 91.56 94 PHE A C 1
ATOM 710 O O . PHE A 1 94 ? 6.552 -5.501 -21.994 1.00 91.56 94 PHE A O 1
ATOM 717 N N . CYS A 1 95 ? 7.017 -3.448 -21.192 1.00 94.19 95 CYS A N 1
ATOM 718 C CA . CYS A 1 95 ? 7.702 -2.959 -22.389 1.00 94.19 95 CYS A CA 1
ATOM 719 C C . CYS A 1 95 ? 8.915 -3.824 -22.756 1.00 94.19 95 CYS A C 1
ATOM 721 O O . CYS A 1 95 ? 9.091 -4.195 -23.920 1.00 94.19 95 CYS A O 1
ATOM 723 N N . ARG A 1 96 ? 9.720 -4.229 -21.764 1.00 94.69 96 ARG A N 1
ATOM 724 C CA . ARG A 1 96 ? 10.875 -5.114 -21.973 1.00 94.69 96 ARG A CA 1
ATOM 725 C C . ARG A 1 96 ? 10.454 -6.463 -22.566 1.00 94.69 96 ARG A C 1
ATOM 727 O O . ARG A 1 96 ? 11.064 -6.925 -23.533 1.00 94.69 96 ARG A O 1
ATOM 734 N N . ARG A 1 97 ? 9.387 -7.079 -22.039 1.00 92.69 97 ARG A N 1
ATOM 735 C CA . ARG A 1 97 ? 8.832 -8.342 -22.568 1.00 92.69 97 ARG A CA 1
ATOM 736 C C . ARG A 1 97 ? 8.298 -8.190 -23.990 1.00 92.69 97 ARG A C 1
ATOM 738 O O . ARG A 1 97 ? 8.477 -9.094 -24.806 1.00 92.69 97 ARG A O 1
ATOM 745 N N . TRP A 1 98 ? 7.660 -7.065 -24.291 1.00 92.00 98 TRP A N 1
ATOM 746 C CA . TRP A 1 98 ? 7.132 -6.788 -25.625 1.00 92.00 98 TRP A CA 1
ATOM 747 C C . TRP A 1 98 ? 8.254 -6.635 -26.661 1.00 92.00 98 TRP A C 1
ATOM 749 O O . TRP A 1 98 ? 8.253 -7.327 -27.679 1.00 92.00 98 TRP A O 1
ATOM 759 N N . SER A 1 99 ? 9.282 -5.841 -26.345 1.00 91.00 99 SER A N 1
ATOM 760 C CA . SER A 1 99 ? 10.475 -5.685 -27.189 1.00 91.00 99 SER A CA 1
ATOM 761 C C . SER A 1 99 ? 11.194 -7.021 -27.441 1.00 91.00 99 SER A C 1
ATOM 763 O O . SER A 1 99 ? 11.588 -7.320 -28.570 1.00 91.00 99 SER A O 1
ATOM 765 N N . ALA A 1 100 ? 11.325 -7.871 -26.416 1.00 88.62 100 ALA A 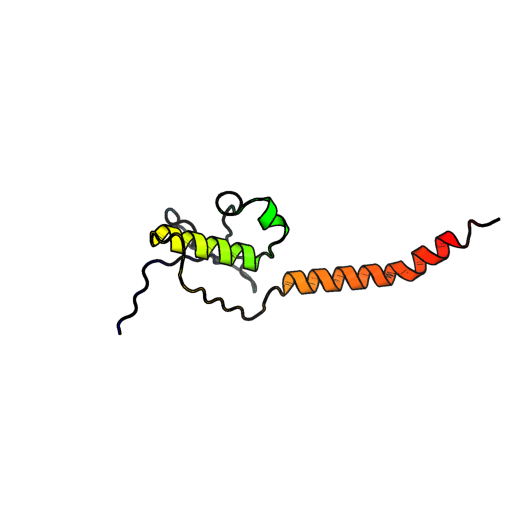N 1
ATOM 766 C CA . ALA A 1 100 ? 11.896 -9.210 -26.571 1.00 88.62 100 ALA A CA 1
ATOM 767 C C . ALA A 1 100 ? 11.073 -10.098 -27.525 1.00 88.62 100 ALA A C 1
ATOM 769 O O . ALA A 1 100 ? 11.646 -10.787 -28.366 1.00 88.62 100 ALA A O 1
ATOM 770 N N . ARG A 1 101 ? 9.736 -10.044 -27.449 1.00 84.75 101 ARG A N 1
ATOM 771 C CA . ARG A 1 101 ? 8.848 -10.796 -28.351 1.00 84.75 101 ARG A CA 1
ATOM 772 C C . ARG A 1 101 ? 8.996 -10.386 -29.812 1.00 84.75 101 ARG A C 1
ATOM 774 O O . ARG A 1 101 ? 9.050 -11.265 -30.666 1.00 84.75 101 ARG A O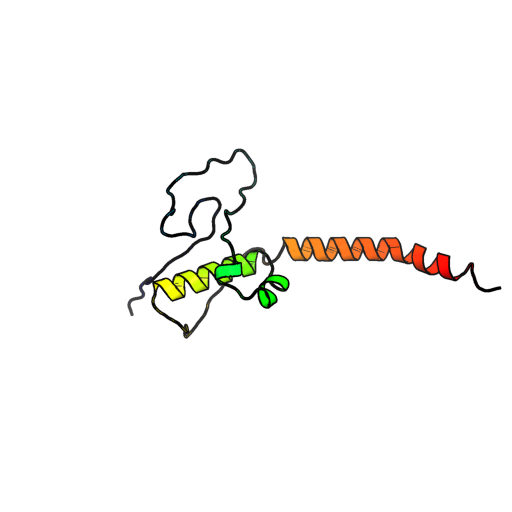 1
ATOM 781 N N . ILE A 1 102 ? 9.092 -9.087 -30.092 1.00 84.75 102 ILE A N 1
ATOM 782 C CA . ILE A 1 102 ? 9.261 -8.581 -31.463 1.00 84.75 102 ILE A CA 1
ATOM 783 C C . ILE A 1 102 ? 10.585 -9.055 -32.059 1.00 84.75 102 ILE A C 1
ATOM 785 O O . ILE A 1 102 ? 10.606 -9.517 -33.196 1.00 84.75 102 ILE A O 1
ATOM 789 N N . ARG A 1 103 ? 11.679 -9.033 -31.287 1.00 74.06 103 ARG A N 1
ATOM 790 C CA . ARG A 1 103 ? 12.981 -9.544 -31.755 1.00 74.06 103 ARG A CA 1
ATOM 791 C C . ARG A 1 103 ? 12.956 -11.026 -32.137 1.00 74.06 103 ARG A C 1
ATOM 793 O O . ARG A 1 103 ? 13.681 -11.424 -33.040 1.00 74.06 103 ARG A O 1
ATOM 800 N N . CYS A 1 104 ? 12.112 -11.837 -31.502 1.00 65.38 104 CYS A N 1
ATOM 801 C CA . CYS A 1 104 ? 11.941 -13.250 -31.853 1.00 65.38 104 CYS A CA 1
ATOM 802 C C . CYS A 1 104 ? 10.933 -13.497 -32.993 1.00 65.38 104 CYS A C 1
ATOM 804 O O . CYS A 1 104 ? 10.797 -14.638 -33.438 1.00 65.38 104 CYS A O 1
ATOM 806 N N . TYR A 1 105 ? 10.217 -12.471 -33.466 1.00 62.34 105 TYR A N 1
ATOM 807 C CA . TYR A 1 105 ? 9.197 -12.611 -34.509 1.00 62.34 105 TYR A CA 1
ATOM 808 C C . TYR A 1 105 ? 9.762 -13.040 -35.882 1.00 62.34 105 TYR A C 1
ATOM 810 O O . TYR A 1 105 ? 9.175 -13.941 -36.484 1.00 62.34 105 TYR A O 1
ATOM 818 N N . PRO A 1 106 ? 10.927 -12.543 -36.361 1.00 54.75 106 PRO A N 1
ATOM 819 C CA . PRO A 1 106 ? 11.491 -12.992 -37.638 1.00 54.75 106 PRO A CA 1
ATOM 820 C C . PRO A 1 106 ? 11.915 -14.467 -37.620 1.00 54.75 106 PRO A C 1
ATOM 822 O O . PRO A 1 106 ? 11.835 -15.152 -38.636 1.00 54.75 106 PRO A O 1
ATOM 825 N N . GLN A 1 107 ? 12.345 -14.987 -36.465 1.00 54.22 107 GLN A N 1
ATOM 826 C CA . GLN A 1 107 ? 12.872 -16.352 -36.364 1.00 54.22 107 GLN A CA 1
ATOM 827 C C . GLN A 1 107 ? 11.778 -17.427 -36.316 1.00 54.22 107 GLN A C 1
ATOM 829 O O . GLN A 1 107 ? 12.010 -18.539 -36.780 1.00 54.22 107 GLN A O 1
ATOM 834 N N . ARG A 1 108 ? 10.575 -17.111 -35.814 1.00 52.62 108 ARG A N 1
ATOM 835 C CA . ARG A 1 108 ? 9.461 -18.079 -35.752 1.00 52.62 108 ARG A CA 1
ATOM 836 C C . ARG A 1 108 ? 8.748 -18.287 -37.086 1.0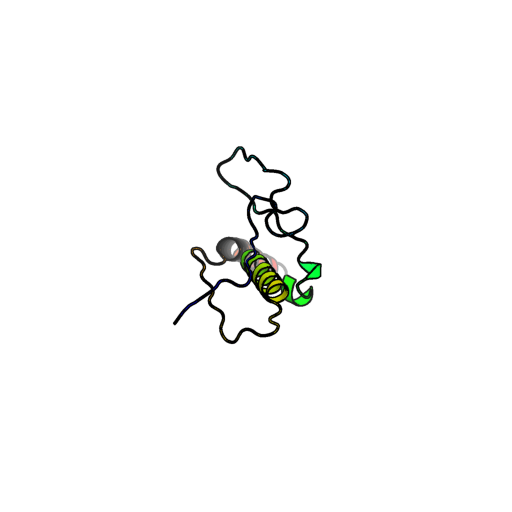0 52.62 108 ARG A C 1
ATOM 838 O O . ARG A 1 108 ? 8.133 -19.327 -37.282 1.00 52.62 108 ARG A O 1
ATOM 845 N N . HIS A 1 109 ? 8.812 -17.317 -37.997 1.00 52.47 109 HIS A N 1
ATOM 846 C CA . HIS A 1 109 ? 8.203 -17.462 -39.321 1.00 52.47 109 HIS A CA 1
ATOM 847 C C . HIS A 1 109 ? 9.120 -18.215 -40.297 1.00 52.47 109 HIS A C 1
ATOM 849 O O . HIS A 1 109 ? 8.646 -18.998 -41.115 1.00 52.47 109 HIS A O 1
ATOM 855 N N . LEU A 1 110 ? 10.443 -18.071 -40.150 1.00 52.44 110 LEU A N 1
ATOM 856 C CA . LEU A 1 110 ? 11.430 -18.752 -40.996 1.00 52.44 110 LEU A CA 1
ATOM 857 C C . LEU A 1 110 ? 11.602 -20.250 -40.684 1.00 52.44 110 LEU A C 1
ATOM 859 O O . LEU A 1 110 ? 12.052 -20.992 -41.554 1.00 52.44 110 LEU A O 1
ATOM 863 N N . SER A 1 111 ? 11.235 -20.719 -39.486 1.00 55.12 111 SER A N 1
ATOM 864 C CA . SER A 1 111 ? 11.286 -22.150 -39.142 1.00 55.12 111 SER A CA 1
ATOM 865 C C . SER A 1 111 ? 10.132 -22.967 -39.736 1.00 55.12 111 SER A C 1
ATOM 867 O O . SER A 1 111 ? 10.281 -24.170 -39.907 1.00 55.12 111 SER A O 1
ATOM 869 N N . ASN A 1 112 ? 9.012 -22.326 -40.091 1.00 55.38 112 ASN A N 1
ATOM 870 C CA . ASN A 1 112 ? 7.831 -22.996 -40.659 1.00 55.38 112 ASN A CA 1
ATOM 871 C C . ASN A 1 112 ? 7.833 -23.041 -42.198 1.00 55.38 112 ASN A C 1
ATOM 873 O O . ASN A 1 112 ? 7.010 -23.728 -42.789 1.00 55.38 112 ASN A O 1
ATOM 877 N N . LEU A 1 113 ? 8.760 -22.332 -42.851 1.00 54.50 113 LEU A N 1
ATOM 878 C CA . LEU A 1 113 ? 8.920 -22.326 -44.313 1.00 54.50 113 LEU A CA 1
ATOM 879 C C . LEU A 1 113 ? 9.937 -23.366 -44.819 1.00 54.50 113 LEU A C 1
ATOM 881 O O . LEU A 1 113 ? 10.153 -23.463 -46.020 1.00 54.50 113 LEU A O 1
ATOM 885 N N . ARG A 1 114 ? 10.570 -24.147 -43.929 1.00 50.81 114 ARG A N 1
ATOM 886 C CA . ARG A 1 114 ? 11.541 -25.204 -44.294 1.00 50.81 114 ARG A CA 1
ATOM 887 C C . ARG A 1 114 ? 10.998 -26.633 -44.174 1.00 50.81 114 ARG A C 1
ATOM 889 O O . ARG A 1 114 ? 11.759 -27.573 -44.368 1.00 50.81 114 ARG A O 1
ATOM 896 N N . THR A 1 115 ? 9.720 -26.810 -43.839 1.00 56.00 115 THR A N 1
ATOM 897 C CA . THR A 1 115 ? 9.111 -28.132 -43.588 1.00 56.00 115 THR A CA 1
ATOM 898 C C . THR A 1 115 ? 7.875 -28.425 -44.439 1.00 56.00 115 THR A C 1
ATOM 900 O O . THR A 1 115 ? 7.138 -29.359 -44.134 1.00 56.00 115 THR A O 1
ATOM 903 N N . THR A 1 116 ? 7.644 -27.666 -45.512 1.00 46.84 116 THR A N 1
ATOM 904 C CA . THR A 1 116 ? 6.667 -28.061 -46.540 1.00 46.84 116 THR A CA 1
ATOM 905 C C . THR A 1 116 ? 7.427 -28.733 -47.691 1.00 46.84 116 THR A C 1
ATOM 907 O O . THR A 1 116 ? 8.412 -28.144 -48.140 1.00 46.84 116 THR A O 1
ATOM 910 N N . PRO A 1 117 ? 7.081 -29.986 -48.058 1.00 52.12 117 PRO A N 1
ATOM 911 C CA . PRO A 1 117 ? 7.762 -30.745 -49.108 1.00 52.12 117 PRO A CA 1
ATOM 912 C C . PRO A 1 117 ? 7.551 -30.151 -50.503 1.00 52.12 117 PRO A C 1
ATOM 914 O O . PRO A 1 117 ? 6.500 -29.504 -50.719 1.00 52.12 117 PRO A O 1
#

Secondary structure (DSSP, 8-state):
------------SSS-S-STTTTSSPPP--SS--------GGGTS-HHHHTT--HHHHHHHHHHHHHHHHTT-SS-S------SS-SHHHHHHHHHHHHHHHHTHHHHHHTSSSS--